Protein AF-A0A2X1XJU8-F1 (afdb_monomer_lite)

Organism: NCBI:txid54005

pLDDT: mean 89.48, std 12.98, range [48.75, 97.88]

Secondary structure (DSSP, 8-state):
-EEEETTEEEEHHHHHHHHHTTS-GGGS-S-----SS--B-TTSSB-HHHHHHHHHHHHHHHHHHHHHHHHHHHHHHHHHHHHHHH-

Structure (mmCIF, N/CA/C/O backbone):
data_AF-A0A2X1XJU8-F1
#
_entry.id   AF-A0A2X1XJU8-F1
#
loop_
_atom_site.group_PDB
_atom_site.id
_atom_site.type_symbol
_atom_site.label_atom_id
_atom_site.label_alt_id
_atom_site.label_comp_id
_atom_site.label_asym_id
_atom_site.label_entity_id
_atom_site.label_seq_id
_atom_site.pdbx_PDB_ins_code
_atom_site.Cartn_x
_atom_site.Cartn_y
_atom_site.Cartn_z
_atom_site.occupancy
_atom_site.B_iso_or_equiv
_atom_site.auth_seq_id
_atom_site.auth_comp_id
_atom_site.auth_asym_id
_atom_site.auth_atom_id
_atom_site.pdbx_PDB_model_num
ATOM 1 N N . MET A 1 1 ? 5.934 10.400 -3.997 1.00 51.03 1 MET A N 1
ATOM 2 C CA . MET A 1 1 ? 5.068 9.467 -4.758 1.00 51.03 1 MET A CA 1
ATOM 3 C C . MET A 1 1 ? 3.647 10.025 -4.705 1.00 51.03 1 MET A C 1
ATOM 5 O O . MET A 1 1 ? 3.235 10.427 -3.624 1.00 51.03 1 MET A O 1
ATOM 9 N N . PHE A 1 2 ? 2.951 10.177 -5.838 1.00 50.72 2 PHE A N 1
ATOM 10 C CA . PHE A 1 2 ? 1.608 10.785 -5.870 1.00 50.72 2 PHE A CA 1
ATOM 11 C C . PHE A 1 2 ? 0.543 9.772 -5.462 1.00 50.72 2 PHE A C 1
ATOM 13 O O . PHE A 1 2 ? 0.501 8.673 -6.026 1.00 50.72 2 PHE A O 1
ATOM 20 N N . PHE A 1 3 ? -0.341 10.146 -4.534 1.00 57.41 3 PHE A N 1
ATOM 21 C CA . PHE A 1 3 ? -1.493 9.322 -4.209 1.00 57.41 3 PHE A CA 1
ATOM 22 C C . PHE A 1 3 ? -2.692 9.674 -5.093 1.00 57.41 3 PHE A C 1
ATOM 24 O O . PHE A 1 3 ? -3.384 10.652 -4.838 1.00 57.41 3 PHE A O 1
ATOM 31 N N . LYS A 1 4 ? -2.956 8.865 -6.128 1.00 49.38 4 LYS A N 1
ATOM 32 C CA . LYS A 1 4 ? -4.067 9.088 -7.062 1.00 49.38 4 LYS A CA 1
ATOM 33 C C . LYS A 1 4 ? -5.320 8.288 -6.681 1.00 49.38 4 LYS A C 1
ATOM 35 O O . LYS A 1 4 ? -5.384 7.084 -6.907 1.00 49.38 4 LYS A O 1
ATOM 40 N N . ASN A 1 5 ? -6.335 8.984 -6.177 1.00 48.75 5 ASN A N 1
ATOM 41 C CA . ASN A 1 5 ? -7.751 8.602 -6.241 1.00 48.75 5 ASN A CA 1
ATOM 42 C C . ASN A 1 5 ? -8.526 9.836 -6.738 1.00 48.75 5 ASN A C 1
ATOM 44 O O . ASN A 1 5 ? -8.144 10.954 -6.415 1.00 48.75 5 ASN A O 1
ATOM 48 N N . ASN A 1 6 ? -9.574 9.637 -7.545 1.00 51.72 6 ASN A N 1
ATOM 49 C CA . ASN A 1 6 ? -10.232 10.589 -8.470 1.00 51.72 6 ASN A CA 1
ATOM 50 C C . ASN A 1 6 ? -10.780 11.942 -7.922 1.00 51.72 6 ASN A C 1
ATOM 52 O O . ASN A 1 6 ? -11.779 12.426 -8.448 1.00 51.72 6 ASN A O 1
ATOM 56 N N . LYS A 1 7 ? -10.181 12.593 -6.913 1.00 55.56 7 LYS A N 1
ATOM 57 C CA . LYS A 1 7 ? -10.540 13.964 -6.497 1.00 55.56 7 LYS A CA 1
ATOM 58 C C . LYS A 1 7 ? -9.513 14.732 -5.646 1.00 55.56 7 LYS A C 1
ATOM 60 O O . LYS A 1 7 ? -9.723 15.926 -5.472 1.00 55.56 7 LYS A O 1
ATOM 65 N N . ILE A 1 8 ? -8.452 14.118 -5.110 1.00 57.94 8 ILE A N 1
ATOM 66 C CA . ILE A 1 8 ? -7.461 14.824 -4.271 1.00 57.94 8 ILE A CA 1
ATOM 67 C C . ILE A 1 8 ? -6.081 14.204 -4.503 1.00 57.94 8 ILE A C 1
ATOM 69 O O . ILE A 1 8 ? -5.875 13.038 -4.173 1.00 57.94 8 ILE A O 1
ATOM 73 N N . ASP A 1 9 ? -5.156 14.988 -5.054 1.00 65.25 9 ASP A N 1
ATOM 74 C CA . ASP A 1 9 ? -3.745 14.622 -5.147 1.00 65.25 9 ASP A CA 1
ATOM 75 C C . ASP A 1 9 ? -3.064 15.045 -3.841 1.00 65.25 9 ASP A C 1
ATOM 77 O O . ASP A 1 9 ? -2.906 16.234 -3.577 1.00 65.25 9 ASP A O 1
ATOM 81 N N . VAL A 1 10 ? -2.709 14.074 -2.997 1.00 72.38 10 VAL A N 1
ATOM 82 C CA . VAL A 1 10 ? -1.875 14.315 -1.809 1.00 72.38 10 VAL A CA 1
ATOM 83 C C . VAL A 1 10 ? -0.501 13.726 -2.076 1.00 72.38 10 VAL A C 1
ATOM 85 O O . VAL A 1 10 ? -0.378 12.557 -2.458 1.00 72.38 10 VAL A O 1
ATOM 88 N N . GLU A 1 11 ? 0.542 14.521 -1.871 1.00 81.25 11 GLU A N 1
ATOM 89 C CA . GLU A 1 11 ? 1.908 14.019 -1.934 1.00 81.25 11 GLU A CA 1
ATOM 90 C C . GLU A 1 11 ? 2.281 13.320 -0.623 1.00 81.25 11 GLU A C 1
ATOM 92 O O . GLU A 1 11 ? 1.978 13.785 0.477 1.00 81.25 11 GLU A O 1
ATOM 97 N N . GLN A 1 12 ? 2.990 12.195 -0.725 1.00 84.06 12 GLN A N 1
ATOM 98 C CA . GLN A 1 12 ? 3.485 11.454 0.440 1.00 84.06 12 GLN A CA 1
ATOM 99 C C . GLN A 1 12 ? 4.272 12.314 1.428 1.00 84.06 12 GLN A C 1
ATOM 101 O O . GLN A 1 12 ? 4.115 12.159 2.640 1.00 84.06 12 GLN A O 1
ATOM 106 N N . ASP A 1 13 ? 5.049 13.265 0.925 1.00 87.06 13 ASP A N 1
ATOM 107 C CA . ASP A 1 13 ? 5.854 14.144 1.763 1.00 87.06 13 ASP A CA 1
ATOM 108 C C . ASP A 1 13 ? 4.992 15.107 2.585 1.00 87.06 13 ASP A C 1
ATOM 110 O O . ASP A 1 13 ? 5.334 15.419 3.727 1.00 87.06 13 ASP A O 1
ATOM 114 N N . GLU A 1 14 ? 3.850 15.549 2.053 1.00 89.12 14 GLU A N 1
ATOM 115 C CA . GLU A 1 14 ? 2.892 16.379 2.788 1.00 89.12 14 GLU A CA 1
ATOM 116 C C . GLU A 1 14 ? 2.224 15.589 3.913 1.00 89.12 14 GLU A C 1
ATOM 118 O O . GLU A 1 14 ? 2.110 16.085 5.037 1.00 89.12 14 GLU A O 1
ATOM 123 N N . LEU A 1 15 ? 1.859 14.332 3.647 1.00 89.94 15 LEU A N 1
ATOM 124 C CA . LEU A 1 15 ? 1.282 13.446 4.655 1.00 89.94 15 LEU A CA 1
ATOM 125 C C . LEU A 1 15 ? 2.283 13.157 5.781 1.00 89.94 15 LEU A C 1
ATOM 127 O O . LEU A 1 15 ? 1.937 13.242 6.960 1.00 89.94 15 LEU A O 1
ATOM 131 N N . ILE A 1 16 ? 3.542 12.884 5.437 1.00 92.19 16 ILE A N 1
ATOM 1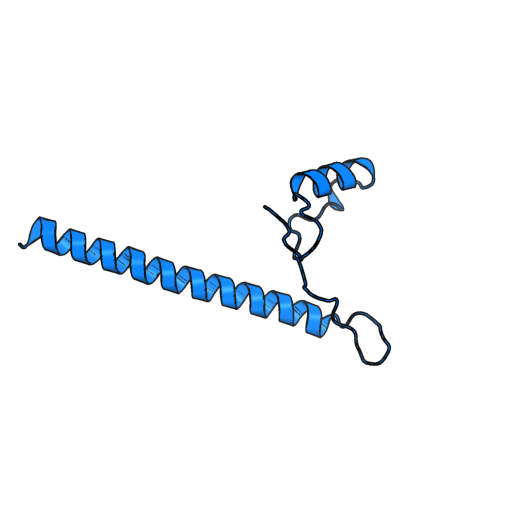32 C CA . ILE A 1 16 ? 4.610 12.669 6.419 1.00 92.19 16 ILE A CA 1
ATOM 133 C C . ILE A 1 16 ? 4.840 13.935 7.250 1.00 92.19 16 ILE A C 1
ATOM 135 O O . ILE A 1 16 ? 4.895 13.849 8.477 1.00 92.19 16 ILE A O 1
ATOM 139 N N . LYS A 1 17 ? 4.936 15.114 6.619 1.00 92.81 17 LYS A N 1
ATOM 140 C CA . LYS A 1 17 ? 5.069 16.400 7.329 1.00 92.81 17 LYS A CA 1
ATOM 141 C C . LYS A 1 17 ? 3.911 16.623 8.302 1.00 92.81 17 LYS A C 1
ATOM 143 O O . LYS A 1 17 ? 4.141 16.998 9.449 1.00 92.81 17 LYS A O 1
ATOM 148 N N . PHE A 1 18 ? 2.680 16.352 7.873 1.00 93.56 18 PHE A N 1
ATOM 149 C CA . PHE A 1 18 ? 1.498 16.460 8.723 1.00 93.56 18 PHE A CA 1
ATOM 150 C C . PHE A 1 18 ? 1.559 15.517 9.935 1.00 93.56 18 PHE A C 1
ATOM 152 O O . PHE A 1 18 ? 1.271 15.940 11.056 1.00 93.56 18 PHE A O 1
ATOM 159 N N . LEU A 1 19 ? 1.963 14.258 9.733 1.00 95.00 19 LEU A N 1
ATOM 160 C CA . LEU A 1 19 ? 2.064 13.266 10.806 1.00 95.00 19 LEU A CA 1
ATOM 161 C C . LEU A 1 19 ? 3.201 13.581 11.785 1.00 95.00 19 LEU A C 1
ATOM 163 O O . LEU A 1 19 ? 2.994 13.444 12.988 1.00 95.00 19 LEU A O 1
ATOM 167 N N . LYS A 1 20 ? 4.350 14.082 11.310 1.00 96.12 20 LYS A N 1
ATOM 168 C CA . LYS A 1 20 ? 5.484 14.504 12.162 1.00 96.12 20 LYS A CA 1
ATOM 169 C C . LYS A 1 20 ? 5.102 15.558 13.199 1.00 96.12 20 LYS A C 1
ATOM 171 O O . LYS A 1 20 ? 5.667 15.580 14.285 1.00 96.12 20 LYS A O 1
ATOM 176 N N . ASN A 1 21 ? 4.119 16.400 12.888 1.00 96.62 21 ASN A N 1
ATOM 177 C CA . ASN A 1 21 ? 3.635 17.430 13.807 1.00 96.62 21 ASN A CA 1
ATOM 178 C C . ASN A 1 21 ? 2.669 16.895 14.881 1.00 96.62 21 ASN A C 1
ATOM 180 O O . ASN A 1 21 ? 2.299 17.639 15.787 1.00 96.62 21 ASN A O 1
ATOM 184 N N . LYS A 1 22 ? 2.202 15.644 14.768 1.00 96.88 22 LYS A N 1
ATOM 185 C CA . LYS A 1 22 ? 1.151 15.068 15.630 1.00 96.88 22 LYS A CA 1
A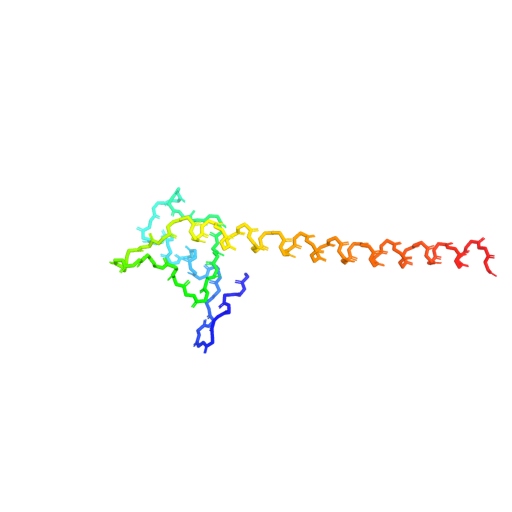TOM 186 C C . LYS A 1 22 ? 1.552 13.760 16.304 1.00 96.88 22 LYS A C 1
ATOM 188 O O . LYS A 1 22 ? 0.943 13.397 17.305 1.00 96.88 22 LYS A O 1
ATOM 193 N N . LEU A 1 23 ? 2.519 13.044 15.743 1.00 97.38 23 LEU A N 1
ATOM 194 C CA . LEU A 1 23 ? 2.910 11.707 16.158 1.00 97.38 23 LEU A CA 1
ATOM 195 C C . LEU A 1 23 ? 4.425 11.637 16.378 1.00 97.38 23 LEU A C 1
ATOM 197 O O . LEU A 1 23 ? 5.179 12.311 15.674 1.00 97.38 23 LEU A O 1
ATOM 201 N N . PRO A 1 24 ? 4.890 10.796 17.316 1.00 97.50 24 PRO A N 1
ATOM 202 C CA . PRO A 1 24 ? 6.306 10.486 17.429 1.00 97.50 24 PRO A CA 1
ATOM 203 C C . PRO A 1 24 ? 6.792 9.715 16.195 1.00 97.50 24 PRO A C 1
ATOM 205 O O . PRO A 1 24 ? 6.019 9.034 15.521 1.00 97.50 24 PRO A O 1
ATOM 208 N N . GLU A 1 25 ? 8.096 9.782 15.925 1.00 94.69 25 GLU A N 1
ATOM 209 C CA . GLU A 1 25 ? 8.693 9.280 14.679 1.00 94.69 25 GLU A CA 1
ATOM 210 C C . GLU A 1 25 ? 8.407 7.795 14.405 1.00 94.69 25 GLU A C 1
ATOM 212 O O . GLU A 1 25 ? 8.107 7.422 13.275 1.00 94.69 25 GLU A O 1
ATOM 217 N N . TYR A 1 26 ? 8.382 6.956 15.443 1.00 95.44 26 TYR A N 1
ATOM 218 C CA . TYR A 1 26 ? 8.102 5.519 15.324 1.00 95.44 26 TYR A CA 1
ATOM 219 C C . TYR A 1 26 ? 6.649 5.178 14.941 1.00 95.44 26 TYR A C 1
ATOM 221 O O . TYR A 1 26 ? 6.352 4.023 14.646 1.00 95.44 26 TYR A O 1
ATOM 229 N N . MET A 1 27 ? 5.730 6.149 14.975 1.00 96.50 27 MET A N 1
ATOM 230 C CA . MET A 1 27 ? 4.340 5.978 14.531 1.00 96.50 27 MET A CA 1
ATOM 231 C C . MET A 1 27 ? 4.120 6.439 13.088 1.00 96.50 27 MET A C 1
ATOM 233 O O . MET A 1 27 ? 3.004 6.333 12.577 1.00 96.50 27 MET A O 1
ATOM 237 N N . ILE A 1 28 ? 5.153 6.963 12.429 1.00 95.12 28 ILE A N 1
ATOM 238 C CA . ILE A 1 28 ? 5.069 7.412 11.043 1.00 95.12 28 ILE A CA 1
ATOM 239 C C . ILE A 1 28 ? 5.297 6.198 10.137 1.00 95.12 28 ILE A C 1
ATOM 241 O O . ILE A 1 28 ? 6.357 5.574 10.214 1.00 95.12 28 ILE A O 1
ATOM 245 N N . PRO A 1 29 ? 4.331 5.839 9.274 1.00 91.81 29 PRO A N 1
ATOM 246 C CA . PRO A 1 29 ? 4.499 4.725 8.353 1.00 91.81 29 PRO A CA 1
ATOM 247 C C . PRO A 1 29 ? 5.653 4.964 7.378 1.00 91.81 29 PRO A C 1
ATOM 249 O O . PRO A 1 29 ? 5.817 6.067 6.858 1.00 91.81 29 PRO A O 1
ATOM 252 N N . PHE A 1 30 ? 6.410 3.905 7.086 1.00 87.75 30 PHE A N 1
ATOM 253 C CA . PHE A 1 30 ? 7.423 3.929 6.027 1.00 87.75 30 PHE A CA 1
ATOM 254 C C . PHE A 1 30 ? 6.777 4.011 4.636 1.00 87.75 30 PHE A C 1
ATOM 256 O O . PHE A 1 30 ? 7.287 4.688 3.751 1.00 87.75 30 PHE A O 1
ATOM 263 N N . GLU A 1 31 ? 5.620 3.366 4.467 1.00 85.31 31 GLU A N 1
ATOM 264 C CA . GLU A 1 31 ? 4.883 3.322 3.208 1.00 85.31 31 GLU A CA 1
ATOM 265 C C . GLU A 1 31 ? 3.394 3.559 3.425 1.00 85.31 31 GLU A C 1
ATOM 267 O O . GLU A 1 31 ? 2.819 3.174 4.448 1.00 85.31 31 GLU A O 1
ATOM 272 N N . PHE A 1 32 ? 2.761 4.138 2.411 1.00 87.00 32 PHE A N 1
ATOM 273 C CA . PHE A 1 32 ? 1.319 4.324 2.357 1.00 87.00 32 PHE A CA 1
ATOM 274 C C . PHE A 1 32 ? 0.777 3.633 1.114 1.00 87.00 32 PHE A C 1
ATOM 276 O O . PHE A 1 32 ? 1.273 3.820 0.004 1.00 87.00 32 PHE A O 1
ATOM 283 N N . VAL A 1 33 ? -0.278 2.848 1.303 1.00 83.38 33 VAL A N 1
ATOM 284 C CA . VAL A 1 33 ? -0.947 2.131 0.220 1.00 83.38 33 VAL A CA 1
ATOM 285 C C . VAL A 1 33 ? -2.312 2.757 0.003 1.00 83.38 33 VAL A C 1
ATOM 287 O O . VAL A 1 33 ? -3.119 2.847 0.928 1.00 83.38 33 VAL A O 1
ATOM 290 N N . ILE A 1 34 ? -2.579 3.172 -1.231 1.00 82.81 34 ILE A N 1
ATOM 291 C CA . ILE A 1 34 ? -3.905 3.636 -1.624 1.00 82.81 34 ILE A CA 1
ATOM 292 C C . ILE A 1 34 ? -4.758 2.421 -1.934 1.00 82.81 34 ILE A C 1
ATOM 294 O O . ILE A 1 34 ? -4.385 1.579 -2.751 1.00 82.81 34 ILE A O 1
ATOM 298 N N . VAL A 1 35 ? -5.937 2.388 -1.336 1.00 84.44 35 VAL A N 1
ATOM 299 C CA . VAL A 1 35 ? -6.999 1.459 -1.704 1.00 84.44 35 VAL A CA 1
ATOM 300 C C . VAL A 1 35 ? -8.155 2.250 -2.310 1.00 84.44 35 VAL A C 1
ATOM 302 O O . VAL A 1 35 ? -8.415 3.388 -1.914 1.00 84.44 35 VAL A O 1
ATOM 305 N N . GLY A 1 36 ? -8.826 1.676 -3.310 1.00 83.44 36 GLY A N 1
ATOM 306 C CA . GLY A 1 36 ? -10.019 2.291 -3.907 1.00 83.44 36 GLY A CA 1
ATOM 307 C C . GLY A 1 36 ? -11.180 2.360 -2.913 1.00 83.44 36 GLY A C 1
ATOM 308 O O . GLY A 1 36 ? -11.909 3.346 -2.872 1.00 83.44 36 GLY A O 1
ATOM 309 N N . GLU A 1 37 ? -11.292 1.341 -2.065 1.00 89.62 37 GLU A N 1
ATOM 310 C CA . GLU A 1 37 ? -12.270 1.240 -0.989 1.00 89.62 37 GLU A CA 1
ATOM 311 C C . GLU A 1 37 ? -11.684 0.450 0.185 1.00 89.62 37 GLU A C 1
ATOM 313 O O . GLU A 1 37 ? -10.781 -0.373 0.009 1.00 89.62 37 GLU A O 1
ATOM 318 N N . MET A 1 38 ? -12.182 0.713 1.394 1.00 94.00 38 MET A N 1
ATOM 319 C CA . MET A 1 38 ? -11.821 -0.093 2.558 1.00 94.00 38 MET A CA 1
ATOM 320 C C . MET A 1 38 ? -12.615 -1.399 2.524 1.00 94.00 38 MET A C 1
ATOM 322 O O . MET A 1 38 ? -13.844 -1.334 2.511 1.00 94.00 38 MET A O 1
ATOM 326 N N . PRO A 1 39 ? -11.961 -2.572 2.557 1.00 95.00 39 PRO A N 1
ATOM 327 C CA . PRO A 1 39 ? -12.676 -3.835 2.600 1.00 95.00 39 PRO A CA 1
ATOM 328 C C . PRO A 1 39 ? -13.363 -3.979 3.956 1.00 95.00 39 PRO A C 1
ATOM 330 O O . PRO A 1 39 ? -12.724 -3.890 5.012 1.00 95.00 39 PRO A O 1
ATOM 333 N N . LEU A 1 40 ? -14.675 -4.185 3.930 1.00 97.62 40 LEU A N 1
ATOM 334 C CA . LEU A 1 40 ? -15.499 -4.355 5.118 1.00 97.62 40 LEU A CA 1
ATOM 335 C C . LEU A 1 40 ? -16.135 -5.743 5.107 1.00 97.62 40 LEU A C 1
ATOM 337 O O . LEU A 1 40 ? -16.614 -6.224 4.085 1.00 97.62 40 LEU A O 1
ATOM 341 N N . ASN A 1 41 ? -16.201 -6.369 6.275 1.00 97.25 41 ASN A N 1
ATOM 342 C CA . ASN A 1 41 ? -16.966 -7.589 6.461 1.00 97.25 41 ASN A CA 1
ATOM 343 C C . ASN A 1 41 ? -18.476 -7.295 6.496 1.00 97.25 41 ASN A C 1
ATOM 345 O O . ASN A 1 41 ? -18.912 -6.145 6.531 1.00 97.25 41 ASN A O 1
ATOM 349 N N . LYS A 1 42 ? -19.295 -8.351 6.573 1.00 97.06 42 LYS A 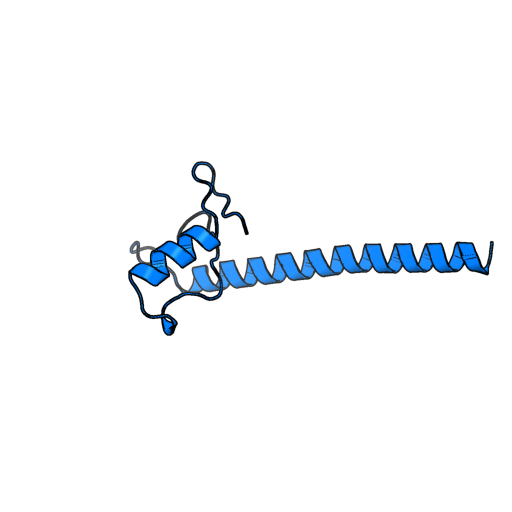N 1
ATOM 350 C CA . LYS A 1 42 ? -20.768 -8.242 6.605 1.00 97.06 42 LYS A CA 1
ATOM 351 C C . LYS A 1 42 ? -21.320 -7.353 7.728 1.00 97.06 42 LYS A C 1
ATOM 353 O O . LYS A 1 42 ? -22.440 -6.875 7.622 1.00 97.06 42 LYS A O 1
ATOM 358 N N . ASN A 1 43 ? -20.542 -7.131 8.786 1.00 97.19 43 ASN A N 1
ATOM 359 C CA . ASN A 1 43 ? -20.921 -6.291 9.920 1.00 97.19 43 ASN A CA 1
ATOM 360 C C . ASN A 1 43 ? -20.388 -4.852 9.790 1.00 97.19 43 ASN A C 1
ATOM 362 O O . ASN A 1 43 ? -20.421 -4.104 10.765 1.00 97.19 43 ASN A O 1
ATOM 366 N N . GLY A 1 44 ? -19.820 -4.480 8.639 1.00 96.88 44 GLY A N 1
ATOM 367 C CA . GLY A 1 44 ? -19.260 -3.153 8.382 1.00 96.88 44 GLY A CA 1
ATOM 368 C C . GLY A 1 44 ? -17.914 -2.882 9.062 1.00 96.88 44 GLY A C 1
ATOM 369 O O . GLY A 1 44 ? -17.439 -1.750 9.042 1.00 96.88 44 GLY A O 1
ATOM 370 N N . LYS A 1 45 ? -17.279 -3.886 9.681 1.00 97.50 45 LYS A N 1
ATOM 371 C CA . LYS A 1 45 ? -15.936 -3.736 10.266 1.00 97.50 45 LYS A CA 1
ATOM 372 C C . LYS A 1 45 ? -14.879 -4.050 9.217 1.00 97.50 45 LYS A C 1
ATOM 374 O O . LYS A 1 45 ? -15.117 -4.897 8.367 1.00 97.50 45 LYS A O 1
ATOM 379 N N . ILE A 1 46 ? -13.696 -3.447 9.335 1.00 96.75 46 ILE A N 1
ATOM 380 C CA . ILE A 1 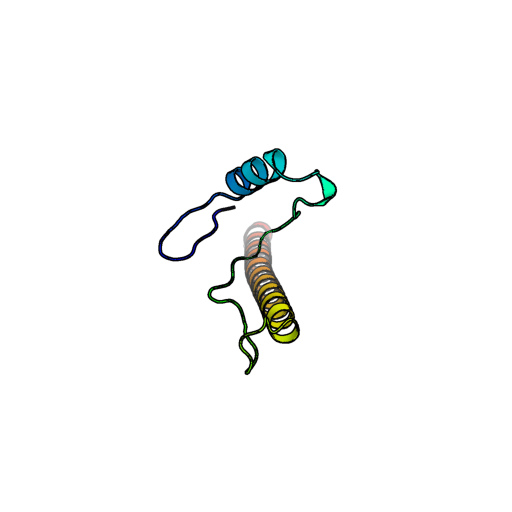46 ? -12.569 -3.718 8.428 1.00 96.75 46 ILE A CA 1
ATOM 381 C C . ILE A 1 46 ? -12.295 -5.223 8.353 1.00 96.75 46 ILE A C 1
ATOM 383 O O . ILE A 1 46 ? -12.002 -5.864 9.371 1.00 96.75 46 ILE A O 1
ATOM 387 N N . ASP A 1 47 ? -12.342 -5.769 7.141 1.00 97.69 47 ASP A N 1
ATOM 388 C CA . ASP A 1 47 ? -11.890 -7.124 6.868 1.00 97.69 47 ASP A CA 1
ATOM 389 C C . ASP A 1 47 ? -10.370 -7.116 6.671 1.00 97.69 47 ASP A C 1
ATOM 391 O O . ASP A 1 47 ? -9.832 -6.825 5.604 1.00 97.69 47 ASP A O 1
ATOM 395 N N . ARG A 1 48 ? -9.645 -7.432 7.748 1.00 96.25 48 ARG A N 1
ATOM 396 C CA . ARG A 1 48 ? -8.174 -7.459 7.739 1.00 96.25 48 ARG A CA 1
ATOM 397 C C . ARG A 1 48 ? -7.605 -8.536 6.816 1.00 96.25 48 ARG A C 1
ATOM 399 O O . ARG A 1 48 ? -6.471 -8.393 6.361 1.00 96.25 48 ARG A O 1
ATOM 406 N N . LYS A 1 49 ? -8.350 -9.620 6.575 1.00 96.88 49 LYS A N 1
ATOM 407 C CA . LYS A 1 49 ? -7.903 -10.708 5.702 1.00 96.88 49 LYS A CA 1
ATOM 408 C C . LYS A 1 49 ? -7.973 -10.252 4.252 1.00 96.88 49 LYS A C 1
ATOM 410 O O . LYS A 1 49 ? -7.009 -10.434 3.515 1.00 96.88 49 LYS A O 1
ATOM 415 N N . GLU A 1 50 ? -9.078 -9.624 3.875 1.00 96.31 50 GLU A N 1
ATOM 416 C CA . GLU A 1 50 ? -9.237 -9.051 2.544 1.00 96.31 50 GLU A CA 1
ATOM 417 C C . GLU A 1 50 ? -8.270 -7.883 2.312 1.00 96.31 50 GLU A C 1
ATOM 419 O O . GLU A 1 50 ? -7.613 -7.844 1.277 1.00 96.31 50 GLU A O 1
ATOM 424 N N . LEU A 1 51 ? -8.054 -7.019 3.311 1.00 94.69 51 LEU A N 1
ATOM 425 C CA . LEU A 1 51 ? -7.049 -5.954 3.232 1.00 94.69 51 LEU A CA 1
ATOM 426 C C . LEU A 1 51 ? -5.636 -6.500 2.977 1.00 94.69 51 LEU A C 1
ATOM 428 O O . LEU A 1 51 ? -4.924 -5.985 2.117 1.00 94.69 51 LEU A O 1
ATOM 432 N N . ARG A 1 52 ? -5.229 -7.559 3.690 1.00 94.94 52 ARG A N 1
ATOM 433 C CA . ARG A 1 52 ? -3.934 -8.215 3.450 1.00 94.94 52 ARG A CA 1
ATOM 434 C C . ARG A 1 52 ? -3.863 -8.790 2.035 1.00 94.94 52 ARG A C 1
ATOM 436 O O . ARG A 1 52 ? -2.861 -8.581 1.359 1.00 94.94 52 ARG A O 1
ATOM 443 N N . LYS A 1 53 ? -4.927 -9.452 1.577 1.00 95.44 53 LYS A N 1
ATOM 444 C CA . LYS A 1 53 ? -4.992 -10.021 0.228 1.00 95.44 53 LYS A CA 1
ATOM 445 C C . LYS A 1 53 ? -4.858 -8.948 -0.857 1.00 95.44 53 LYS A C 1
ATOM 447 O O . LYS A 1 53 ? -4.125 -9.157 -1.814 1.00 95.44 53 LYS A O 1
ATOM 452 N N . LEU A 1 54 ? -5.503 -7.787 -0.699 1.00 92.88 54 LEU A N 1
ATOM 453 C CA . LEU A 1 54 ? -5.360 -6.667 -1.638 1.00 92.88 54 LEU A CA 1
ATOM 454 C C . LEU A 1 54 ? -3.895 -6.234 -1.781 1.00 92.88 54 LEU A C 1
ATOM 456 O O . LEU A 1 54 ? -3.422 -6.017 -2.895 1.00 92.88 54 LEU A O 1
ATOM 460 N N . ILE A 1 55 ? -3.171 -6.151 -0.663 1.00 91.75 55 ILE A N 1
ATOM 461 C CA . ILE A 1 55 ? -1.749 -5.795 -0.654 1.00 91.75 55 ILE A CA 1
ATOM 462 C C . ILE A 1 55 ? -0.913 -6.898 -1.319 1.00 91.75 55 ILE A C 1
ATOM 464 O O . ILE A 1 55 ? -0.068 -6.594 -2.158 1.00 91.75 55 ILE A O 1
ATOM 468 N N . GLU A 1 56 ? -1.160 -8.170 -0.999 1.00 94.62 56 GLU A N 1
ATOM 469 C CA . GLU A 1 56 ? -0.480 -9.312 -1.631 1.00 94.62 56 GLU A CA 1
ATOM 470 C C . GLU A 1 56 ? -0.687 -9.317 -3.154 1.00 94.62 56 GLU A C 1
ATOM 472 O O . GLU A 1 56 ? 0.280 -9.404 -3.915 1.00 94.62 56 GLU A O 1
ATOM 477 N N . ASP A 1 57 ? -1.924 -9.120 -3.612 1.00 93.44 57 ASP A N 1
ATOM 478 C CA . ASP A 1 57 ? -2.265 -9.048 -5.033 1.00 93.44 57 ASP A CA 1
ATOM 479 C C . ASP A 1 57 ? -1.592 -7.846 -5.719 1.00 93.44 57 ASP A C 1
ATOM 481 O O . ASP A 1 57 ? -1.136 -7.957 -6.861 1.00 93.44 57 ASP A O 1
ATOM 485 N N . MET A 1 58 ? -1.494 -6.693 -5.045 1.00 91.31 58 MET A N 1
ATOM 486 C CA . MET A 1 58 ? -0.749 -5.531 -5.548 1.00 91.31 58 MET A CA 1
ATOM 487 C C . MET A 1 58 ? 0.742 -5.834 -5.700 1.00 91.31 58 MET A C 1
ATOM 489 O O . MET A 1 58 ? 1.313 -5.555 -6.756 1.00 91.31 58 MET A O 1
ATOM 493 N N . ILE A 1 59 ? 1.364 -6.435 -4.682 1.00 92.44 59 ILE A N 1
ATOM 494 C CA . ILE A 1 59 ? 2.786 -6.799 -4.704 1.00 92.44 59 ILE A CA 1
ATOM 495 C C . ILE A 1 59 ? 3.057 -7.768 -5.855 1.00 92.44 59 ILE A C 1
ATOM 497 O O . ILE A 1 59 ? 3.961 -7.534 -6.657 1.00 92.44 59 ILE A O 1
ATOM 501 N N . ILE A 1 60 ? 2.242 -8.816 -5.997 1.00 95.94 60 ILE A N 1
ATOM 502 C CA . ILE A 1 60 ? 2.384 -9.797 -7.079 1.00 95.94 60 ILE A CA 1
ATOM 503 C C . ILE A 1 60 ? 2.255 -9.117 -8.446 1.00 95.94 60 ILE A C 1
ATOM 505 O O . ILE A 1 60 ? 3.083 -9.350 -9.328 1.00 95.94 60 ILE A O 1
ATOM 509 N N . LYS A 1 61 ? 1.263 -8.237 -8.637 1.00 93.69 61 LYS A N 1
ATOM 510 C CA . LYS A 1 61 ? 1.093 -7.486 -9.894 1.00 93.69 61 LYS A CA 1
ATOM 511 C C . LYS A 1 61 ? 2.323 -6.643 -10.227 1.00 93.69 61 LYS A C 1
ATOM 513 O O . LYS A 1 61 ? 2.772 -6.667 -11.374 1.00 93.69 61 LYS A O 1
ATOM 518 N N . ILE A 1 62 ? 2.882 -5.938 -9.242 1.00 93.44 62 ILE A N 1
ATOM 519 C CA . ILE A 1 62 ? 4.100 -5.133 -9.409 1.00 93.44 62 ILE A CA 1
ATOM 520 C C . ILE A 1 62 ? 5.279 -6.030 -9.797 1.00 93.44 62 ILE A C 1
ATOM 522 O O . ILE A 1 62 ? 5.961 -5.741 -10.779 1.00 93.44 62 ILE A O 1
ATOM 526 N N . LEU A 1 63 ? 5.490 -7.147 -9.097 1.00 96.19 63 LEU A N 1
ATOM 527 C CA . LEU A 1 63 ? 6.575 -8.087 -9.396 1.00 96.19 63 LEU A CA 1
ATOM 528 C C . LEU A 1 63 ? 6.461 -8.665 -10.811 1.00 96.19 63 LEU A C 1
ATOM 530 O O . LEU A 1 63 ? 7.443 -8.693 -11.552 1.00 96.19 63 LEU A O 1
ATOM 534 N N . VAL A 1 64 ? 5.257 -9.068 -11.223 1.00 97.50 64 VAL A N 1
ATOM 535 C CA . VAL A 1 64 ? 5.000 -9.567 -12.581 1.00 97.50 64 VAL A CA 1
ATOM 536 C C . VAL A 1 64 ? 5.264 -8.479 -13.624 1.00 97.50 64 VAL A C 1
ATOM 538 O O . VAL A 1 64 ? 5.842 -8.760 -14.676 1.00 97.50 64 VAL A O 1
ATOM 541 N N . MET A 1 65 ? 4.868 -7.234 -13.352 1.00 96.38 65 MET A N 1
ATOM 542 C CA . MET A 1 65 ? 5.134 -6.099 -14.236 1.00 96.38 65 MET A CA 1
ATOM 543 C C . MET A 1 65 ? 6.638 -5.837 -14.376 1.00 96.38 65 MET A C 1
ATOM 545 O O . MET A 1 65 ? 7.130 -5.727 -15.499 1.00 96.38 65 MET A O 1
ATOM 549 N N . ILE A 1 66 ? 7.381 -5.815 -13.266 1.00 96.56 66 ILE A N 1
ATOM 550 C CA . ILE A 1 66 ? 8.840 -5.653 -13.264 1.00 96.56 66 ILE A CA 1
ATOM 551 C C . ILE A 1 66 ? 9.497 -6.782 -14.058 1.00 96.56 66 ILE A C 1
ATOM 553 O O . ILE A 1 66 ? 10.302 -6.510 -14.945 1.00 96.56 66 ILE A O 1
ATOM 557 N N . ALA A 1 67 ? 9.119 -8.040 -13.818 1.00 97.50 67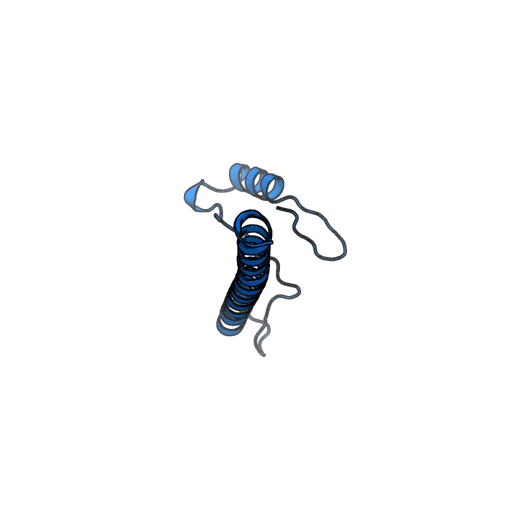 ALA A N 1
ATOM 558 C CA . ALA A 1 67 ? 9.667 -9.182 -14.546 1.00 97.50 67 ALA A CA 1
ATOM 559 C C . ALA A 1 67 ? 9.447 -9.064 -16.065 1.00 97.50 67 ALA A C 1
ATOM 561 O O . ALA A 1 67 ? 10.359 -9.337 -16.848 1.00 97.50 67 ALA A O 1
ATOM 562 N N . LYS A 1 68 ? 8.264 -8.601 -16.496 1.00 96.88 68 LYS A N 1
ATOM 563 C CA . LYS A 1 68 ? 7.972 -8.330 -17.914 1.00 96.88 68 LYS A CA 1
ATOM 564 C C . LYS A 1 68 ? 8.888 -7.246 -18.484 1.00 96.88 68 LYS A C 1
ATOM 566 O O . LYS A 1 68 ? 9.460 -7.446 -19.553 1.00 96.88 68 LYS A O 1
ATOM 571 N N . VAL A 1 69 ? 9.057 -6.131 -17.771 1.00 96.81 69 VAL A N 1
ATOM 572 C CA . VAL A 1 69 ? 9.930 -5.023 -18.194 1.00 96.81 69 VAL A CA 1
ATOM 573 C C . VAL A 1 69 ? 11.386 -5.481 -18.280 1.00 96.81 69 VAL A C 1
ATOM 575 O O . VAL A 1 69 ? 12.040 -5.257 -19.297 1.00 96.81 69 VAL A O 1
ATOM 578 N N . LEU A 1 70 ? 11.878 -6.193 -17.266 1.00 97.38 70 LEU A N 1
ATOM 579 C CA . LEU A 1 70 ? 13.233 -6.742 -17.253 1.00 97.38 70 LEU A CA 1
ATOM 580 C C . LEU A 1 70 ? 13.461 -7.696 -18.424 1.00 97.38 70 LEU A C 1
ATOM 582 O O . LEU A 1 70 ? 14.486 -7.594 -19.094 1.00 97.38 70 LEU A O 1
ATOM 586 N N . LYS A 1 71 ? 12.494 -8.569 -18.733 1.00 96.88 71 LYS A N 1
ATOM 587 C CA . LYS A 1 71 ? 12.582 -9.472 -19.887 1.00 96.88 71 LYS A CA 1
ATOM 588 C C . LYS A 1 71 ? 12.753 -8.699 -21.198 1.00 96.88 71 LYS A C 1
ATOM 590 O O . LYS A 1 71 ? 13.599 -9.069 -22.008 1.00 96.88 71 LYS A O 1
ATOM 595 N N . VAL A 1 72 ? 12.004 -7.610 -21.388 1.00 97.00 72 VAL A N 1
ATOM 596 C CA . VAL A 1 72 ? 12.129 -6.738 -22.570 1.00 97.00 72 VAL A CA 1
ATOM 597 C C . VAL A 1 72 ? 13.498 -6.055 -22.618 1.00 97.00 72 VAL A C 1
ATOM 599 O O . VAL A 1 72 ? 14.137 -6.045 -23.670 1.00 97.00 72 VAL A O 1
ATOM 602 N N . ILE A 1 73 ? 13.981 -5.524 -21.490 1.00 97.25 73 ILE A N 1
ATOM 603 C CA . ILE A 1 73 ? 15.289 -4.855 -21.408 1.00 97.25 73 ILE A CA 1
ATOM 604 C C . ILE A 1 73 ? 16.423 -5.834 -21.734 1.00 97.25 73 ILE A C 1
ATOM 606 O O . ILE A 1 73 ? 17.299 -5.514 -22.538 1.00 97.25 73 ILE A O 1
ATOM 610 N N . ILE A 1 74 ? 16.393 -7.034 -21.148 1.00 96.31 74 ILE A N 1
ATOM 611 C CA . ILE A 1 74 ? 17.393 -8.083 -21.380 1.00 96.31 74 ILE A CA 1
ATOM 612 C C . ILE A 1 74 ? 17.376 -8.511 -22.848 1.00 96.31 74 ILE A C 1
ATOM 614 O O . ILE A 1 74 ? 18.429 -8.568 -23.478 1.00 96.31 74 ILE A O 1
ATOM 618 N N . PHE A 1 75 ? 16.192 -8.749 -23.416 1.00 97.88 75 PHE A N 1
ATOM 619 C CA . PHE A 1 75 ? 16.054 -9.142 -24.817 1.00 97.88 75 PHE A CA 1
ATOM 620 C C . PHE A 1 75 ? 16.601 -8.075 -25.773 1.00 97.88 75 PHE A C 1
ATOM 622 O O . PHE A 1 75 ? 17.391 -8.384 -26.664 1.00 97.88 75 PHE A O 1
ATOM 629 N N . ARG A 1 76 ? 16.267 -6.799 -25.543 1.00 96.88 76 ARG A N 1
ATOM 630 C CA . ARG A 1 76 ? 16.811 -5.676 -26.320 1.00 96.88 76 ARG A CA 1
ATOM 631 C C . ARG A 1 76 ? 18.333 -5.580 -26.194 1.00 96.88 76 ARG A C 1
ATOM 633 O O . ARG A 1 76 ? 19.013 -5.354 -27.190 1.00 96.88 76 ARG A O 1
ATOM 640 N N . LYS A 1 77 ? 18.879 -5.778 -24.990 1.00 96.50 77 LYS A N 1
ATOM 641 C CA . LYS A 1 77 ? 20.330 -5.780 -24.756 1.00 96.50 77 LYS A CA 1
ATOM 642 C C . LYS A 1 77 ? 21.023 -6.929 -25.497 1.00 96.50 77 LYS A C 1
ATOM 644 O O . LYS A 1 77 ? 22.088 -6.714 -26.065 1.00 96.50 77 LYS A O 1
ATOM 649 N N . MET A 1 78 ? 20.400 -8.107 -25.541 1.00 96.56 78 MET A N 1
ATOM 650 C CA . MET A 1 78 ? 20.897 -9.273 -26.274 1.00 96.56 78 MET A CA 1
ATOM 651 C C . MET A 1 78 ? 20.902 -9.041 -27.791 1.00 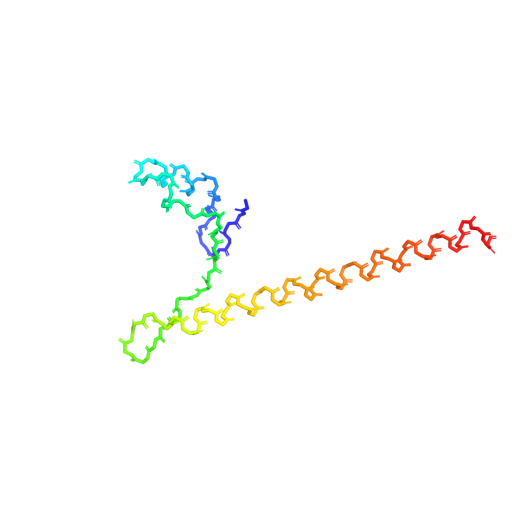96.56 78 MET A C 1
ATOM 653 O O . MET A 1 78 ? 21.904 -9.326 -28.437 1.00 96.56 78 MET A O 1
ATOM 657 N N . ILE A 1 79 ? 19.833 -8.470 -28.357 1.00 97.06 79 ILE A N 1
ATOM 658 C CA . ILE A 1 79 ? 19.789 -8.115 -29.786 1.00 97.06 79 ILE A CA 1
ATOM 659 C C . ILE A 1 79 ? 20.879 -7.101 -30.127 1.00 97.06 79 ILE A C 1
ATOM 661 O O . ILE A 1 79 ? 21.628 -7.312 -31.074 1.00 97.06 79 ILE A O 1
ATOM 665 N N . ASN A 1 80 ? 21.008 -6.029 -29.340 1.00 96.31 80 ASN A N 1
ATOM 666 C CA . ASN A 1 80 ? 22.051 -5.028 -29.567 1.00 96.31 80 ASN A CA 1
ATOM 667 C C . ASN A 1 80 ? 23.452 -5.646 -29.511 1.00 96.31 80 ASN A C 1
ATOM 669 O O . ASN A 1 80 ? 24.301 -5.302 -30.326 1.00 96.31 80 ASN A O 1
ATOM 673 N N . PHE A 1 81 ? 23.689 -6.571 -28.577 1.00 96.88 81 PHE A N 1
ATOM 674 C CA . PHE A 1 81 ? 24.949 -7.304 -28.508 1.00 96.88 81 PHE A CA 1
ATOM 675 C C . PHE A 1 81 ? 25.202 -8.124 -29.779 1.00 96.88 81 PHE A C 1
ATOM 677 O O . PHE A 1 81 ? 26.309 -8.084 -30.308 1.00 96.88 81 PHE A O 1
ATOM 684 N N . LEU A 1 82 ? 24.187 -8.823 -30.293 1.00 96.19 82 LEU A N 1
ATOM 685 C CA . LEU A 1 82 ? 24.321 -9.613 -31.517 1.00 96.19 82 LEU A CA 1
ATOM 686 C C . LEU A 1 82 ? 24.599 -8.736 -32.744 1.00 96.19 82 LEU A C 1
ATOM 688 O O . LEU A 1 82 ? 25.499 -9.050 -33.512 1.00 96.19 82 LEU A O 1
ATOM 692 N N . ILE A 1 83 ? 23.882 -7.617 -32.888 1.00 96.31 83 ILE A N 1
ATOM 693 C CA . ILE A 1 83 ? 24.073 -6.679 -34.003 1.00 96.31 83 ILE A CA 1
ATOM 694 C C . ILE A 1 83 ? 25.485 -6.090 -33.982 1.00 96.31 83 ILE A C 1
ATOM 696 O O . ILE A 1 83 ? 26.137 -6.058 -35.010 1.00 96.31 83 ILE A O 1
ATOM 700 N N . VAL A 1 84 ? 25.974 -5.651 -32.820 1.00 95.31 84 VAL A N 1
ATOM 701 C CA . VAL A 1 84 ? 27.289 -4.994 -32.721 1.00 95.31 84 VAL A CA 1
ATOM 702 C C . VAL A 1 84 ? 28.457 -5.956 -32.974 1.00 95.31 84 VAL A C 1
ATOM 704 O O . VAL A 1 84 ? 29.517 -5.506 -33.394 1.00 95.31 84 VAL A O 1
ATOM 707 N N . ASN A 1 85 ? 28.299 -7.254 -32.697 1.00 94.62 85 ASN A N 1
ATOM 708 C CA . ASN A 1 85 ? 29.415 -8.207 -32.742 1.00 94.62 85 ASN A CA 1
ATOM 709 C C . ASN A 1 85 ? 29.376 -9.186 -33.927 1.00 94.62 85 ASN A C 1
ATOM 711 O O . ASN A 1 85 ? 30.397 -9.816 -34.192 1.00 94.62 85 ASN A O 1
ATOM 715 N N . PHE A 1 86 ? 28.236 -9.363 -34.605 1.00 91.69 86 PHE A N 1
ATOM 716 C CA . PHE A 1 86 ? 28.063 -10.450 -35.584 1.00 91.69 86 PHE A CA 1
ATOM 717 C C . PHE A 1 86 ? 27.361 -10.060 -36.899 1.00 91.69 86 PHE A C 1
ATOM 719 O O . PHE A 1 86 ? 27.241 -10.926 -37.767 1.00 91.69 86 PHE A O 1
ATOM 726 N N . LEU A 1 87 ? 26.894 -8.815 -37.063 1.00 82.25 87 LEU A N 1
ATOM 727 C CA . LEU A 1 87 ? 26.342 -8.276 -38.319 1.00 82.25 87 LEU A CA 1
ATOM 728 C C . LEU A 1 87 ? 27.223 -7.137 -38.831 1.00 82.25 87 LEU A C 1
ATOM 730 O O . LEU A 1 87 ? 27.421 -7.083 -40.063 1.00 82.25 87 LEU A O 1
#

Sequence (87 aa):
MFFKNNKIDVEQDELIKFLKNKLPEYMIPFEFVIVGEMPLNKNGKIDRKELRKLIEDMIIKILVMIAKVLKVIIFRKMINFLIVNFL

Foldseek 3Di:
DWDDDPPDTDDPVNVQVVCVVPDPPVPRDPDDDDDNDFDADPVRHGPVVVVVVVVVVVVVVVVVVVVVVVVVVVVVVVVVVCVVPPD

Radius of gyration: 20.57 Å; chains: 1; bounding box: 50×28×56 Å

InterPro domains:
  IPR045851 AMP-binding enzyme domain superfamily [G3DSA:3.30.300.30] (4-73)